Protein AF-A0A4D7Z7S6-F1 (afdb_monomer_lite)

Foldseek 3Di:
DADEPPWDWDWFFDVLQVGAIWTKTKDKDWADPDDDPDDPDGTDIDIDMDTHGPPVCPCSPDDDDDDPDHHYDDDD

pLDDT: mean 94.8, std 5.69, range [56.34, 98.5]

Radius of gyration: 14.93 Å; chains: 1; bounding box: 37×18×37 Å

Organism: Agrobacterium tumefaciens (NCBI:txid358)

InterPro domains:
  IPR049049 Non-reducing end beta-L-arabinofuranosidase-like, GH127 C-terminal domain [PF20737] (34-71)

Structure (mmCIF, N/CA/C/O backbone):
data_AF-A0A4D7Z7S6-F1
#
_entry.id   AF-A0A4D7Z7S6-F1
#
loop_
_atom_site.group_PDB
_atom_site.id
_atom_site.type_symbol
_atom_site.label_atom_id
_atom_site.label_alt_id
_atom_site.label_comp_id
_atom_site.label_asym_id
_atom_site.label_entity_id
_atom_site.label_seq_id
_atom_site.pdbx_PDB_ins_code
_atom_site.Cartn_x
_atom_site.Cartn_y
_atom_site.Cartn_z
_atom_site.occupancy
_atom_site.B_iso_or_equiv
_atom_site.auth_seq_id
_atom_site.auth_comp_id
_atom_site.auth_asym_id
_atom_site.auth_atom_id
_atom_site.pdbx_PDB_model_num
ATOM 1 N N . MET A 1 1 ? -6.947 -1.102 2.978 1.00 92.12 1 MET A N 1
ATOM 2 C CA . MET A 1 1 ? -5.871 -1.764 3.753 1.00 92.12 1 MET A CA 1
ATOM 3 C C . MET A 1 1 ? -5.328 -0.801 4.793 1.00 92.12 1 MET A C 1
ATOM 5 O O . MET A 1 1 ? -5.476 0.405 4.612 1.00 92.12 1 MET A O 1
ATOM 9 N N . VAL A 1 2 ? -4.720 -1.325 5.854 1.00 95.81 2 VAL A N 1
ATOM 10 C CA . VAL A 1 2 ? -3.954 -0.559 6.846 1.00 95.81 2 VAL A CA 1
ATOM 11 C C . VAL A 1 2 ? -2.550 -1.151 6.995 1.00 95.81 2 VAL A C 1
ATOM 13 O O . VAL A 1 2 ? -2.367 -2.362 6.835 1.00 95.81 2 VAL A O 1
ATOM 16 N N . LEU A 1 3 ? -1.567 -0.294 7.269 1.00 96.12 3 LEU A N 1
ATOM 17 C CA . LEU A 1 3 ? -0.165 -0.659 7.479 1.00 96.12 3 LEU A CA 1
ATOM 18 C C . LEU A 1 3 ? 0.279 -0.334 8.900 1.00 96.12 3 LEU A C 1
ATOM 20 O O . LEU A 1 3 ? 0.009 0.758 9.403 1.00 96.12 3 LEU A O 1
ATOM 24 N N . ARG A 1 4 ? 1.009 -1.261 9.526 1.00 94.44 4 ARG A N 1
ATOM 25 C CA . ARG A 1 4 ? 1.590 -1.027 10.849 1.00 94.44 4 ARG A CA 1
ATOM 26 C C . ARG A 1 4 ? 2.784 -0.083 10.764 1.00 94.44 4 ARG A C 1
ATOM 28 O O . ARG A 1 4 ? 3.556 -0.174 9.802 1.00 94.44 4 ARG A O 1
ATOM 35 N N . PRO A 1 5 ? 2.991 0.772 11.778 1.00 93.62 5 PRO A N 1
ATOM 36 C CA . PRO A 1 5 ? 4.269 1.450 11.952 1.00 93.62 5 PRO A CA 1
ATOM 37 C C . PRO A 1 5 ? 5.401 0.422 11.987 1.00 93.62 5 PRO A C 1
ATOM 39 O O . PRO A 1 5 ? 5.218 -0.665 12.531 1.00 93.62 5 PRO A O 1
ATOM 42 N N . ASN A 1 6 ? 6.562 0.773 11.432 1.00 93.19 6 ASN A N 1
ATOM 43 C CA . ASN A 1 6 ? 7.755 -0.082 11.441 1.00 93.19 6 ASN A CA 1
ATOM 44 C C . ASN A 1 6 ? 7.525 -1.484 10.841 1.00 93.19 6 ASN A C 1
ATOM 46 O O . ASN A 1 6 ? 8.154 -2.446 11.268 1.00 93.19 6 ASN A O 1
ATOM 50 N N . SER A 1 7 ? 6.604 -1.613 9.879 1.00 94.88 7 SER A N 1
ATOM 51 C CA . SER A 1 7 ? 6.465 -2.857 9.115 1.00 94.88 7 SER A CA 1
ATOM 52 C C . SER A 1 7 ? 7.750 -3.135 8.339 1.00 94.88 7 SER A C 1
ATOM 54 O O . SER A 1 7 ? 8.323 -2.218 7.751 1.00 94.88 7 SER A O 1
ATOM 56 N N . ASP A 1 8 ? 8.167 -4.397 8.293 1.00 97.25 8 ASP A N 1
ATOM 57 C CA . ASP A 1 8 ? 9.296 -4.807 7.464 1.00 97.25 8 ASP A CA 1
ATOM 58 C C . ASP A 1 8 ? 8.921 -4.763 5.981 1.00 97.25 8 ASP A C 1
ATOM 60 O O . ASP A 1 8 ? 7.811 -5.137 5.581 1.00 97.25 8 ASP A O 1
ATOM 64 N N . PHE A 1 9 ? 9.873 -4.335 5.155 1.00 97.75 9 PHE A N 1
ATOM 65 C CA . PHE A 1 9 ? 9.743 -4.311 3.704 1.00 97.75 9 PHE A CA 1
ATOM 66 C C . PHE A 1 9 ? 10.859 -5.125 3.069 1.00 97.75 9 PHE A C 1
ATOM 68 O O . PHE A 1 9 ? 12.009 -5.085 3.504 1.00 97.75 9 PHE A O 1
ATOM 75 N N . ARG A 1 10 ? 10.516 -5.815 1.985 1.00 98.38 10 ARG A N 1
ATOM 76 C CA . ARG A 1 10 ? 11.482 -6.415 1.064 1.00 98.38 10 ARG A CA 1
ATOM 77 C C . ARG A 1 10 ? 11.298 -5.831 -0.330 1.00 98.38 10 ARG A C 1
ATOM 79 O O . ARG A 1 10 ? 10.205 -5.382 -0.673 1.00 98.38 10 ARG A O 1
ATOM 86 N N . CYS A 1 11 ? 12.355 -5.864 -1.127 1.00 98.25 11 CYS A N 1
ATOM 87 C CA . CYS A 1 11 ? 12.297 -5.465 -2.527 1.00 98.25 11 CYS A CA 1
ATOM 88 C C . CYS A 1 11 ? 12.142 -6.694 -3.425 1.00 98.25 11 CYS A C 1
ATOM 90 O O . CYS A 1 11 ? 12.853 -7.681 -3.245 1.00 98.25 11 CYS A O 1
ATOM 92 N N . GLU A 1 12 ? 11.263 -6.607 -4.419 1.00 98.50 12 GLU A N 1
ATOM 93 C CA . GLU A 1 12 ? 11.100 -7.626 -5.461 1.00 98.50 12 GLU A CA 1
ATOM 94 C C . GLU A 1 12 ? 11.023 -6.980 -6.843 1.00 98.50 12 GLU A C 1
ATOM 96 O O . GLU A 1 12 ? 10.367 -5.954 -7.007 1.00 98.50 12 GLU A O 1
ATOM 101 N N . ALA A 1 13 ? 11.640 -7.587 -7.856 1.00 98.06 13 ALA A N 1
ATOM 102 C CA . ALA A 1 13 ? 11.539 -7.098 -9.228 1.00 98.06 13 ALA A CA 1
ATOM 103 C C . ALA A 1 13 ? 10.118 -7.288 -9.792 1.00 98.06 13 ALA A C 1
ATOM 105 O O . ALA A 1 13 ? 9.455 -8.303 -9.556 1.00 98.06 13 ALA A O 1
ATOM 106 N N . VAL A 1 14 ? 9.622 -6.306 -10.547 1.00 97.12 14 VAL A N 1
ATOM 107 C CA . VAL A 1 14 ? 8.369 -6.413 -11.304 1.00 97.12 14 VAL A CA 1
ATOM 108 C C . VAL A 1 14 ? 8.680 -6.527 -12.791 1.00 97.12 14 VAL A C 1
ATOM 110 O O . VAL A 1 14 ? 8.813 -5.520 -13.480 1.00 97.12 14 VAL A O 1
ATOM 113 N N . GLU A 1 15 ? 8.735 -7.753 -13.307 1.00 95.94 15 GLU A N 1
ATOM 114 C CA . GLU A 1 15 ? 9.076 -8.007 -14.718 1.00 95.94 15 GLU A CA 1
ATOM 115 C C . GLU A 1 15 ? 8.147 -7.285 -15.701 1.00 95.94 15 GLU A C 1
ATOM 117 O O . GLU A 1 15 ? 8.602 -6.665 -16.658 1.00 95.94 15 GLU A O 1
ATOM 122 N N . ALA A 1 16 ? 6.844 -7.244 -15.405 1.00 94.19 16 ALA A N 1
ATOM 123 C CA . ALA A 1 16 ? 5.859 -6.518 -16.213 1.00 94.19 16 ALA A CA 1
ATOM 124 C C . ALA A 1 16 ? 6.093 -4.992 -16.279 1.00 94.19 16 ALA A C 1
ATOM 126 O O . ALA A 1 16 ? 5.442 -4.309 -17.060 1.00 94.19 16 ALA A O 1
ATOM 127 N N . LEU A 1 17 ? 6.991 -4.449 -15.452 1.00 95.44 17 LEU A N 1
ATOM 128 C CA . LEU A 1 17 ? 7.376 -3.036 -15.412 1.00 95.44 17 LEU A CA 1
ATOM 129 C C . LEU A 1 17 ? 8.873 -2.859 -15.696 1.00 95.44 17 LEU A C 1
ATOM 131 O O . LEU A 1 17 ? 9.503 -1.958 -15.147 1.00 95.44 17 LEU A O 1
ATOM 135 N N . GLY A 1 18 ? 9.460 -3.744 -16.505 1.00 95.69 18 GLY A N 1
ATOM 136 C CA . GLY A 1 18 ? 10.873 -3.662 -16.879 1.00 95.69 18 GLY A CA 1
ATOM 137 C C . GLY A 1 18 ? 11.830 -3.933 -15.716 1.00 95.69 18 GLY A C 1
ATOM 138 O O . GLY A 1 18 ? 12.907 -3.348 -15.664 1.00 95.69 18 GLY A O 1
ATOM 139 N N . GLY A 1 19 ? 11.422 -4.768 -14.755 1.00 96.88 19 GLY A N 1
ATOM 140 C CA . GLY A 1 19 ? 12.253 -5.155 -13.612 1.00 96.88 19 GLY A CA 1
ATOM 141 C C . GLY A 1 19 ? 12.350 -4.097 -12.509 1.00 96.88 19 GLY A C 1
ATOM 142 O O . GLY A 1 19 ? 13.154 -4.246 -11.590 1.00 96.88 19 GLY A O 1
ATOM 143 N N . LEU A 1 20 ? 11.534 -3.035 -12.559 1.00 97.25 20 LEU A N 1
ATOM 144 C CA . LEU A 1 20 ? 11.500 -2.016 -11.506 1.00 97.25 20 LEU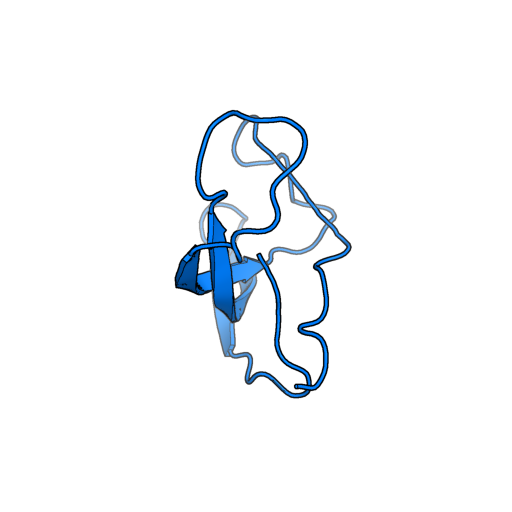 A CA 1
ATOM 145 C C . LEU A 1 20 ? 11.164 -2.631 -10.135 1.00 97.25 20 LEU A C 1
ATOM 147 O O . LEU A 1 20 ? 10.366 -3.570 -10.064 1.00 97.25 20 LEU A O 1
ATOM 151 N N . PRO A 1 21 ? 11.736 -2.104 -9.036 1.00 97.88 21 PRO A N 1
ATOM 152 C CA . PRO A 1 21 ? 11.524 -2.665 -7.712 1.00 97.88 21 PRO A CA 1
ATOM 153 C C . PRO A 1 21 ? 10.114 -2.358 -7.204 1.00 97.88 21 PRO A C 1
ATOM 155 O O . PRO A 1 21 ? 9.662 -1.214 -7.231 1.00 97.88 21 PRO A O 1
ATOM 158 N N . ALA A 1 22 ? 9.447 -3.375 -6.673 1.00 98.31 22 ALA A N 1
ATOM 159 C CA . ALA A 1 22 ? 8.316 -3.224 -5.778 1.00 98.31 22 ALA A CA 1
ATOM 160 C C . ALA A 1 22 ? 8.771 -3.333 -4.323 1.00 98.31 22 ALA A C 1
ATOM 162 O O . ALA A 1 22 ? 9.608 -4.171 -3.988 1.00 98.31 22 ALA A O 1
ATOM 163 N N . LEU A 1 23 ? 8.159 -2.528 -3.458 1.00 98.31 23 LEU A N 1
ATOM 164 C CA . LEU A 1 23 ? 8.221 -2.713 -2.014 1.00 98.31 23 LEU A CA 1
ATOM 165 C C . LEU A 1 23 ? 7.105 -3.664 -1.595 1.00 98.31 23 LEU A C 1
ATOM 167 O O . LEU A 1 23 ? 5.930 -3.414 -1.881 1.00 98.31 23 LEU A O 1
ATOM 171 N N . VAL A 1 24 ? 7.474 -4.743 -0.913 1.00 98.44 24 VAL A N 1
ATOM 172 C CA . VAL A 1 24 ? 6.547 -5.791 -0.492 1.00 98.44 24 VAL A CA 1
ATOM 173 C C . VAL A 1 24 ? 6.524 -5.900 1.023 1.00 98.44 24 VAL A C 1
ATOM 175 O O . VAL A 1 24 ? 7.573 -5.996 1.661 1.00 98.44 24 VAL A O 1
ATOM 178 N N . THR A 1 25 ? 5.328 -5.876 1.605 1.00 98.06 25 THR A N 1
ATOM 179 C CA . THR A 1 25 ? 5.126 -5.937 3.058 1.00 98.06 25 THR A CA 1
ATOM 180 C C . THR A 1 25 ? 3.815 -6.631 3.423 1.00 98.06 25 THR A C 1
ATOM 182 O O . THR A 1 25 ? 2.920 -6.789 2.592 1.00 98.06 25 THR A O 1
ATOM 185 N N . THR A 1 26 ? 3.678 -7.026 4.688 1.00 97.69 26 THR A N 1
ATOM 186 C CA . THR A 1 26 ? 2.413 -7.536 5.230 1.00 97.69 26 THR A CA 1
ATOM 187 C C . THR A 1 26 ? 1.565 -6.379 5.752 1.00 97.69 26 THR A C 1
ATOM 189 O O . THR A 1 26 ? 1.911 -5.745 6.745 1.00 97.69 26 THR A O 1
ATOM 192 N N . GLY A 1 27 ? 0.416 -6.142 5.124 1.00 96.38 27 GLY A N 1
ATOM 193 C CA . GLY A 1 27 ? -0.626 -5.246 5.620 1.00 96.38 27 GLY A CA 1
ATOM 194 C C . GLY A 1 27 ? -1.826 -6.001 6.190 1.00 96.38 27 GLY A C 1
ATOM 195 O O . GLY A 1 27 ? -1.869 -7.234 6.233 1.00 96.38 27 GLY A O 1
ATOM 196 N N . ILE A 1 28 ? -2.835 -5.241 6.611 1.00 97.06 28 ILE A N 1
ATOM 197 C CA . ILE A 1 28 ? -4.139 -5.771 7.012 1.00 97.06 28 ILE A CA 1
ATOM 198 C C . ILE A 1 28 ? -5.200 -5.276 6.028 1.00 97.06 28 ILE A C 1
ATOM 200 O O . ILE A 1 28 ? -5.349 -4.073 5.782 1.00 97.06 28 ILE A O 1
ATOM 204 N N . ARG A 1 29 ? -5.950 -6.206 5.443 1.00 96.88 29 ARG A N 1
ATOM 205 C CA . ARG A 1 29 ? -7.166 -5.909 4.689 1.00 96.88 29 ARG A CA 1
ATOM 206 C C . ARG A 1 29 ? -8.335 -5.843 5.664 1.00 96.88 29 ARG A C 1
ATOM 208 O O . ARG A 1 29 ? -8.474 -6.692 6.538 1.00 96.88 29 ARG A O 1
ATOM 215 N N . GLU A 1 30 ? -9.158 -4.815 5.497 1.00 95.75 30 GLU A N 1
ATOM 216 C CA . GLU A 1 30 ? -10.367 -4.610 6.287 1.00 95.75 30 GLU A CA 1
ATOM 217 C C . GLU A 1 30 ? -11.570 -4.709 5.357 1.00 95.75 30 GLU A C 1
ATOM 219 O O . GLU A 1 30 ? -11.568 -4.089 4.294 1.00 95.75 30 GLU A O 1
ATOM 224 N N . THR A 1 31 ? -12.558 -5.516 5.737 1.00 95.12 31 THR A N 1
ATOM 225 C CA . THR A 1 31 ? -13.825 -5.679 5.010 1.00 95.12 31 THR A CA 1
ATOM 226 C C . THR A 1 31 ? -14.968 -5.230 5.914 1.00 95.12 31 THR A C 1
ATOM 228 O O . THR A 1 31 ? -14.974 -5.574 7.099 1.00 95.12 31 THR A O 1
ATOM 231 N N . GLY A 1 32 ? -15.909 -4.455 5.370 1.00 92.44 32 GLY A N 1
ATOM 232 C CA . GLY A 1 32 ? -17.108 -4.031 6.096 1.00 92.44 32 GLY A CA 1
ATOM 233 C C . GLY A 1 32 ? -17.939 -5.221 6.583 1.00 92.44 32 GLY A C 1
ATOM 234 O O . GLY A 1 32 ? -17.870 -6.310 6.014 1.00 92.44 32 GLY A O 1
ATOM 235 N N . ALA A 1 33 ? -18.706 -5.012 7.653 1.00 85.88 33 ALA A N 1
ATOM 236 C CA . ALA A 1 33 ? -19.558 -6.043 8.250 1.00 85.88 33 ALA A CA 1
ATOM 237 C C . ALA A 1 33 ? -20.886 -6.271 7.492 1.00 85.88 33 ALA A C 1
ATOM 239 O O . ALA A 1 33 ? -21.603 -7.216 7.807 1.00 85.88 33 ALA A O 1
ATOM 240 N N . GLY A 1 34 ? -21.211 -5.425 6.510 1.00 87.88 34 GLY A N 1
ATOM 241 C CA . GLY A 1 34 ? -22.452 -5.458 5.734 1.00 87.88 34 GLY A CA 1
ATOM 242 C C . GLY A 1 34 ? -22.496 -4.328 4.699 1.00 87.88 34 GLY A C 1
ATOM 243 O O . GLY A 1 34 ? -21.460 -3.732 4.400 1.00 87.88 34 GLY A O 1
ATOM 244 N N . GLU A 1 35 ? -23.687 -4.038 4.173 1.00 92.25 35 GLU A N 1
ATOM 245 C CA . GLU A 1 35 ? -23.916 -3.018 3.130 1.00 92.25 35 GLU A CA 1
ATOM 246 C C . GLU A 1 35 ? -24.376 -1.656 3.681 1.00 92.25 35 GLU A C 1
ATOM 248 O O . GLU A 1 35 ? -24.471 -0.683 2.933 1.00 92.25 35 GLU A O 1
ATOM 253 N N . ASP A 1 36 ? -24.643 -1.566 4.987 1.00 94.94 36 ASP A N 1
ATOM 254 C CA . ASP A 1 36 ? -25.099 -0.331 5.623 1.00 94.94 36 ASP A CA 1
ATOM 255 C C . ASP A 1 36 ? -24.037 0.775 5.555 1.00 94.94 36 ASP A C 1
ATOM 257 O O . ASP A 1 36 ? -22.848 0.547 5.790 1.00 94.94 36 ASP A O 1
ATOM 261 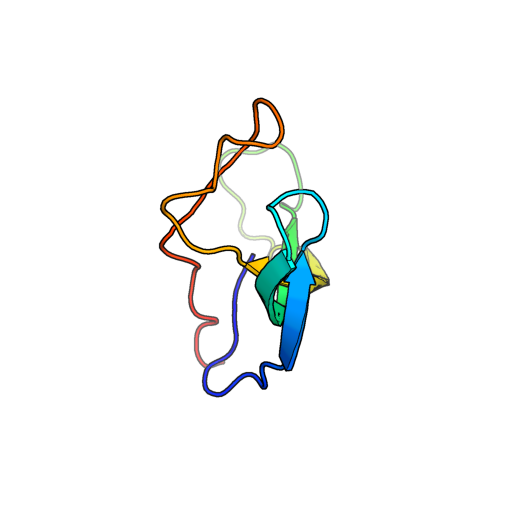N N . LEU A 1 37 ? -24.485 2.014 5.319 1.00 94.25 37 LEU A N 1
ATOM 262 C CA . LEU A 1 37 ? -23.602 3.186 5.289 1.00 94.25 37 LEU A CA 1
ATOM 263 C C . LEU A 1 37 ? -22.927 3.449 6.648 1.00 94.25 37 LEU A C 1
ATOM 265 O O . LEU A 1 37 ? -21.799 3.940 6.695 1.00 94.25 37 LEU A O 1
ATOM 269 N N . TYR A 1 38 ? -23.611 3.123 7.750 1.00 95.12 38 TYR A N 1
ATOM 270 C CA . TYR A 1 38 ? -23.117 3.292 9.116 1.00 95.12 38 TYR A CA 1
ATOM 271 C C . TYR A 1 38 ? -23.332 2.014 9.926 1.00 95.12 38 TYR A C 1
ATOM 273 O O . TYR A 1 38 ? -24.407 1.425 9.891 1.00 95.12 38 TYR A O 1
ATOM 281 N N . THR A 1 39 ? -22.329 1.618 10.710 1.00 94.81 39 THR A N 1
ATOM 282 C CA . THR A 1 39 ? -22.419 0.466 11.613 1.00 94.81 39 THR A CA 1
ATOM 283 C C . THR A 1 39 ? -21.539 0.661 12.846 1.00 94.81 39 THR A C 1
ATOM 285 O O . THR A 1 39 ? -20.501 1.319 12.782 1.00 94.81 39 THR A O 1
ATOM 288 N N . ALA A 1 40 ? -21.956 0.080 13.974 1.00 95.12 40 ALA A N 1
ATOM 289 C CA . ALA A 1 40 ? -21.143 -0.026 15.188 1.00 95.12 40 ALA A CA 1
ATOM 290 C C . ALA A 1 40 ? -20.265 -1.293 15.200 1.00 95.12 40 ALA A C 1
ATOM 292 O O . ALA A 1 40 ? -19.411 -1.455 16.072 1.00 95.12 40 ALA A O 1
ATOM 293 N N . THR A 1 41 ? -20.473 -2.212 14.253 1.00 95.56 41 THR A N 1
ATOM 294 C CA . THR A 1 41 ? -19.698 -3.448 14.147 1.00 95.56 41 THR A CA 1
ATOM 295 C C . THR A 1 41 ? -18.323 -3.156 13.553 1.00 95.56 41 THR A C 1
ATOM 297 O O . THR A 1 41 ? -18.207 -2.591 12.467 1.00 95.56 41 THR A O 1
ATOM 300 N N . ALA A 1 42 ? -17.267 -3.570 14.255 1.00 93.19 42 ALA A N 1
ATOM 301 C CA . ALA A 1 42 ? -15.898 -3.438 13.767 1.00 93.19 42 ALA A CA 1
ATOM 302 C C . ALA A 1 42 ? -15.688 -4.222 12.451 1.00 93.19 42 ALA A C 1
ATOM 304 O O . ALA A 1 42 ? -16.294 -5.281 12.261 1.00 93.19 42 ALA A O 1
ATOM 305 N N . PRO A 1 43 ? -14.814 -3.750 11.542 1.00 94.38 43 PRO A N 1
ATOM 306 C CA . PRO A 1 43 ? -14.554 -4.447 10.288 1.00 94.38 43 PRO A CA 1
ATOM 307 C C . PRO A 1 43 ? -13.846 -5.786 10.520 1.00 94.38 43 PRO A C 1
ATOM 309 O O . PRO A 1 43 ? -13.046 -5.944 11.447 1.00 94.38 43 PRO A O 1
ATOM 312 N N . ARG A 1 44 ? -14.065 -6.742 9.613 1.00 95.19 44 ARG A N 1
ATOM 313 C CA . ARG A 1 44 ? -13.289 -7.988 9.573 1.00 95.19 44 ARG A CA 1
ATOM 314 C C . ARG A 1 44 ? -11.864 -7.673 9.128 1.00 95.19 44 ARG A C 1
ATOM 316 O O . ARG A 1 44 ? -11.681 -6.987 8.123 1.00 95.19 44 ARG A O 1
ATOM 323 N N . ARG A 1 45 ? -10.868 -8.199 9.844 1.00 95.62 45 A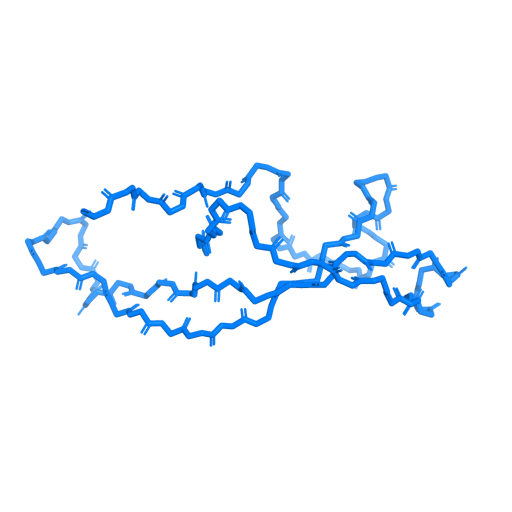RG A N 1
ATOM 324 C CA . ARG A 1 45 ? -9.440 -7.937 9.605 1.00 95.62 45 ARG A CA 1
ATOM 325 C C . ARG A 1 45 ? -8.726 -9.217 9.183 1.00 95.62 45 ARG A C 1
ATOM 327 O O . ARG A 1 45 ? -8.847 -10.236 9.857 1.00 95.62 45 ARG A O 1
ATOM 334 N N . GLU A 1 46 ? -7.960 -9.163 8.101 1.00 97.12 46 GLU A N 1
ATOM 335 C CA . GLU A 1 46 ? -7.158 -10.293 7.616 1.00 97.12 46 GLU A CA 1
ATOM 336 C C . GLU A 1 46 ? -5.778 -9.837 7.135 1.00 97.12 46 GLU A C 1
ATOM 338 O O . GLU A 1 46 ? -5.631 -8.749 6.575 1.00 97.12 46 GLU A O 1
ATOM 343 N N . LYS A 1 47 ? -4.745 -10.656 7.369 1.00 97.00 47 LYS A N 1
ATOM 344 C CA . LYS A 1 47 ? -3.406 -10.381 6.833 1.00 97.00 47 LYS A CA 1
ATOM 345 C C . LYS A 1 47 ? -3.443 -10.490 5.314 1.00 97.00 47 LYS A C 1
ATOM 347 O O . LYS A 1 47 ? -4.002 -11.441 4.776 1.00 97.00 47 LYS A O 1
ATOM 352 N N . ALA A 1 48 ? -2.814 -9.541 4.639 1.00 97.31 48 ALA A N 1
ATOM 353 C CA . ALA A 1 48 ? -2.685 -9.547 3.192 1.00 97.31 48 ALA A CA 1
ATOM 354 C C . ALA A 1 48 ? -1.376 -8.876 2.781 1.00 97.31 48 ALA A C 1
ATOM 356 O O . ALA A 1 48 ? -0.908 -7.945 3.436 1.00 97.31 48 ALA A O 1
ATOM 357 N N . GLU A 1 49 ? -0.789 -9.344 1.689 1.00 97.56 49 GLU A N 1
ATOM 358 C CA . GLU A 1 49 ? 0.426 -8.748 1.150 1.00 97.56 49 GLU A CA 1
ATOM 359 C C . GLU A 1 49 ? 0.106 -7.459 0.380 1.00 97.56 49 GLU A C 1
ATOM 361 O O . GLU A 1 49 ? -0.869 -7.393 -0.373 1.00 97.56 49 GLU A O 1
ATOM 366 N N . ILE A 1 50 ? 0.927 -6.428 0.581 1.00 97.25 50 ILE A N 1
ATOM 367 C CA . ILE A 1 50 ? 0.930 -5.199 -0.214 1.00 97.25 50 ILE A CA 1
ATOM 368 C C . ILE A 1 50 ? 2.172 -5.210 -1.085 1.00 97.25 50 ILE A C 1
ATOM 370 O O . ILE A 1 50 ? 3.277 -5.354 -0.568 1.00 97.25 50 ILE A O 1
ATOM 374 N N . ARG A 1 51 ? 1.980 -4.990 -2.387 1.00 97.56 51 ARG A N 1
ATOM 375 C CA . ARG A 1 51 ? 3.046 -4.849 -3.379 1.00 97.56 51 ARG A CA 1
ATOM 376 C C . ARG A 1 51 ? 2.966 -3.463 -4.015 1.00 97.56 51 ARG A C 1
ATOM 378 O O . ARG A 1 51 ? 2.174 -3.239 -4.928 1.00 97.56 51 ARG A O 1
ATOM 385 N N . ALA A 1 52 ? 3.747 -2.524 -3.491 1.00 97.88 52 ALA A N 1
ATOM 386 C CA . ALA A 1 52 ? 3.772 -1.136 -3.941 1.00 97.88 52 ALA A CA 1
ATOM 387 C C . ALA A 1 52 ? 4.814 -0.946 -5.050 1.00 97.88 52 ALA A C 1
ATOM 389 O O . ALA A 1 52 ? 5.964 -1.345 -4.894 1.00 97.88 52 ALA A O 1
ATOM 390 N N . VAL A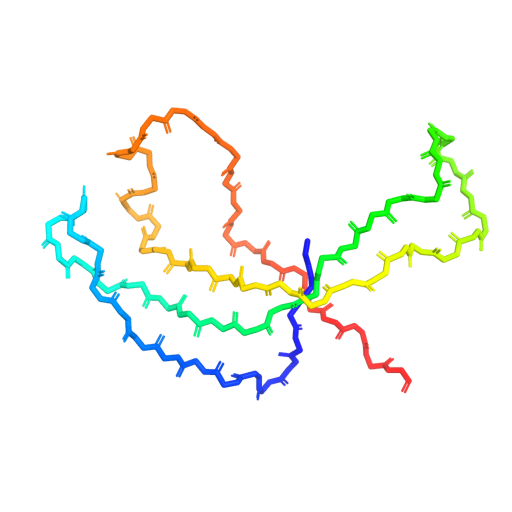 1 53 ? 4.417 -0.318 -6.155 1.00 97.75 53 VAL A N 1
ATOM 391 C CA . VAL A 1 53 ? 5.298 0.021 -7.287 1.00 97.75 53 VAL A CA 1
ATOM 392 C C . VAL A 1 53 ? 5.614 1.522 -7.282 1.00 97.75 53 VAL A C 1
ATOM 394 O O . VAL A 1 53 ? 4.857 2.288 -6.677 1.00 97.75 53 VAL A O 1
ATOM 397 N N . PRO A 1 54 ? 6.680 1.983 -7.962 1.00 97.75 54 PRO A N 1
ATOM 398 C CA . PRO A 1 54 ? 6.941 3.408 -8.110 1.00 97.75 54 PRO A CA 1
ATOM 399 C C . PRO A 1 54 ? 5.742 4.125 -8.741 1.00 97.75 54 PRO A C 1
ATOM 401 O O . PRO A 1 54 ? 5.162 3.655 -9.720 1.00 97.75 54 PRO A O 1
ATOM 404 N N . TYR A 1 55 ? 5.374 5.283 -8.192 1.00 97.56 55 TYR A N 1
ATOM 405 C CA . TYR A 1 55 ? 4.167 6.004 -8.610 1.00 97.56 55 TYR A CA 1
ATOM 406 C C . TYR A 1 55 ? 4.137 6.295 -10.118 1.00 97.56 55 TYR A C 1
ATOM 408 O O . TYR A 1 55 ? 3.114 6.107 -10.768 1.00 97.56 55 TYR A O 1
ATOM 416 N N . HIS A 1 56 ? 5.275 6.677 -10.700 1.00 96.00 56 HIS A N 1
ATOM 417 C CA . HIS A 1 56 ? 5.367 7.040 -12.115 1.00 96.00 56 HIS A CA 1
ATOM 418 C C . HIS A 1 56 ? 5.086 5.882 -13.097 1.00 96.00 56 HIS A C 1
ATOM 420 O O . HIS A 1 56 ? 4.998 6.133 -14.296 1.00 96.00 56 HIS A O 1
ATOM 426 N N . VAL A 1 57 ? 4.939 4.634 -12.622 1.00 96.12 57 VAL A N 1
ATOM 427 C CA . VAL A 1 57 ? 4.631 3.457 -13.461 1.00 96.12 57 VAL A CA 1
ATOM 428 C C . VAL A 1 57 ? 3.280 2.796 -13.162 1.00 96.12 57 VAL A C 1
ATOM 430 O O . VAL A 1 57 ? 3.027 1.687 -13.638 1.00 96.12 57 VAL A O 1
ATOM 433 N N . TRP A 1 58 ? 2.400 3.424 -12.376 1.00 93.75 58 TRP A N 1
ATOM 434 C CA . TRP A 1 58 ? 1.190 2.763 -11.865 1.00 93.75 58 TRP A CA 1
ATOM 435 C C . TRP A 1 58 ? 0.257 2.216 -12.968 1.00 93.75 58 TRP A C 1
ATOM 437 O O . TRP A 1 58 ? -0.066 1.030 -12.919 1.00 93.75 58 TRP A O 1
ATOM 447 N N . ASP A 1 59 ? -0.074 3.020 -13.986 1.00 95.12 59 ASP A N 1
ATOM 448 C CA . ASP A 1 59 ? -1.057 2.705 -15.047 1.00 95.12 59 ASP A CA 1
ATOM 449 C C . ASP A 1 59 ? -0.444 2.028 -16.290 1.00 95.12 59 ASP A C 1
ATOM 451 O O . ASP A 1 59 ? -0.906 2.172 -17.415 1.00 95.12 59 ASP A O 1
ATOM 455 N N . ASN A 1 60 ? 0.647 1.280 -16.105 1.00 95.75 60 ASN A N 1
ATOM 456 C CA . ASN A 1 60 ? 1.301 0.532 -17.190 1.00 95.75 60 ASN A CA 1
ATOM 457 C C . ASN A 1 60 ? 0.901 -0.958 -17.205 1.00 95.75 60 ASN A C 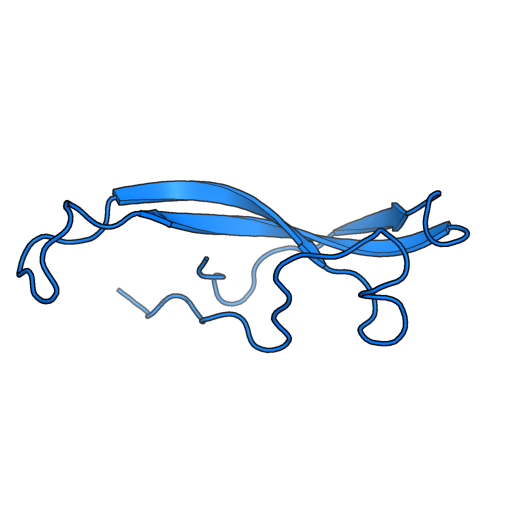1
ATOM 459 O O . ASN A 1 60 ? 1.573 -1.773 -17.829 1.00 95.75 60 ASN A O 1
ATOM 463 N N . ARG A 1 61 ? -0.165 -1.343 -16.480 1.00 93.50 61 ARG A N 1
ATOM 464 C CA . ARG A 1 61 ? -0.648 -2.739 -16.357 1.00 93.50 61 ARG A CA 1
ATOM 465 C C . ARG A 1 61 ? -2.143 -2.911 -16.672 1.00 93.50 61 ARG A C 1
ATOM 467 O O . ARG A 1 61 ? -2.683 -3.988 -16.442 1.00 93.50 61 ARG A O 1
ATOM 474 N N . GLY A 1 62 ? -2.791 -1.871 -17.199 1.00 92.12 62 GLY A N 1
ATOM 475 C CA . GLY A 1 62 ? -4.241 -1.803 -17.389 1.00 92.12 62 GLY A CA 1
ATOM 476 C C . GLY A 1 62 ? -4.960 -1.118 -16.224 1.00 92.12 62 GLY A C 1
ATOM 477 O O . GLY A 1 62 ? -4.389 -0.936 -15.149 1.00 92.12 62 GLY A O 1
ATOM 478 N N . GLY A 1 63 ? -6.220 -0.742 -16.460 1.00 93.69 63 GLY A N 1
ATOM 479 C CA . GLY A 1 63 ? -7.008 0.044 -15.513 1.00 93.69 63 GLY A CA 1
ATOM 480 C C . GLY A 1 63 ? -7.302 -0.691 -14.203 1.00 93.69 63 GLY A C 1
ATOM 481 O O . GLY A 1 63 ? -7.580 -1.891 -14.191 1.00 93.69 63 GLY A O 1
ATOM 482 N N . GLY A 1 64 ? -7.275 0.051 -13.096 1.00 95.12 64 GLY A N 1
ATOM 483 C CA . GLY A 1 64 ? -7.551 -0.457 -11.756 1.00 95.12 64 GLY A CA 1
ATOM 484 C C . GLY A 1 64 ? -7.439 0.630 -10.688 1.00 95.12 64 GLY A C 1
ATOM 485 O O . GLY A 1 64 ? -7.098 1.777 -10.975 1.00 95.12 64 GLY A O 1
ATOM 486 N N . GLU A 1 65 ? -7.739 0.265 -9.445 1.00 96.19 65 GLU A N 1
ATOM 487 C CA . GLU A 1 65 ? -7.628 1.168 -8.297 1.00 96.19 65 GLU A CA 1
ATOM 488 C C . GLU A 1 65 ? -6.159 1.500 -7.979 1.00 96.19 65 GLU A C 1
ATOM 490 O O . GLU A 1 65 ? -5.267 0.659 -8.118 1.00 96.19 65 GLU A O 1
ATOM 495 N N . MET A 1 66 ? -5.901 2.722 -7.502 1.00 96.88 66 MET A N 1
ATOM 496 C CA . MET A 1 66 ? -4.567 3.161 -7.091 1.00 96.88 66 MET A CA 1
ATOM 497 C C . MET A 1 66 ? -4.648 4.117 -5.902 1.00 96.88 66 MET A C 1
ATOM 499 O O . MET A 1 66 ? -5.517 4.985 -5.836 1.00 96.88 66 MET A O 1
ATOM 503 N N . LEU A 1 67 ? -3.719 3.950 -4.961 1.00 97.50 67 LEU A N 1
ATOM 504 C CA . LEU A 1 67 ? -3.525 4.824 -3.810 1.00 97.50 67 LEU A CA 1
ATOM 505 C C . LEU A 1 67 ? -2.030 5.118 -3.650 1.00 97.50 67 LEU A C 1
ATOM 507 O O . LEU A 1 67 ? -1.205 4.217 -3.784 1.00 97.50 67 LEU A O 1
ATOM 511 N N . VAL A 1 68 ? -1.695 6.363 -3.302 1.00 97.19 68 VAL A N 1
ATOM 512 C CA . VAL A 1 68 ? -0.348 6.745 -2.830 1.00 97.19 68 VAL A CA 1
ATOM 513 C C . VAL A 1 68 ? -0.301 6.686 -1.306 1.00 97.19 68 VAL A C 1
ATOM 515 O O . VAL A 1 68 ? 0.582 6.071 -0.714 1.00 97.19 68 VAL A O 1
ATOM 518 N N . TRP A 1 69 ? -1.294 7.294 -0.661 1.00 97.25 69 TRP A N 1
ATOM 519 C CA . TRP A 1 69 ? -1.411 7.313 0.789 1.00 97.25 69 TRP A CA 1
ATOM 520 C C . TRP A 1 69 ? -2.194 6.095 1.271 1.00 97.25 69 TRP A C 1
ATOM 522 O O . TRP A 1 69 ? -3.373 5.930 0.958 1.00 97.25 69 TRP A O 1
ATOM 532 N N . ILE A 1 70 ? -1.530 5.244 2.050 1.00 96.19 70 ILE A N 1
ATOM 533 C CA . ILE A 1 70 ? -2.135 4.080 2.701 1.00 96.19 70 ILE A CA 1
ATOM 534 C C . ILE A 1 70 ? -2.384 4.431 4.166 1.00 96.19 70 ILE A C 1
ATOM 536 O O . ILE A 1 70 ? -1.552 5.061 4.818 1.00 96.19 70 ILE A O 1
ATOM 540 N N . ARG A 1 71 ? -3.538 4.018 4.698 1.00 96.81 71 ARG A N 1
ATOM 541 C CA . ARG A 1 71 ? -3.886 4.266 6.099 1.00 96.81 71 ARG A CA 1
ATOM 542 C C . ARG A 1 71 ? -2.872 3.607 7.037 1.00 96.81 71 ARG A C 1
ATOM 544 O O . ARG A 1 71 ? -2.574 2.420 6.900 1.00 96.81 71 ARG A O 1
ATOM 551 N N . LYS A 1 72 ? -2.414 4.365 8.028 1.00 95.81 72 LYS A N 1
ATOM 552 C CA . LYS A 1 72 ? -1.676 3.840 9.180 1.00 95.81 72 LYS A CA 1
ATOM 553 C C . LYS A 1 72 ? -2.647 3.075 10.088 1.00 95.81 72 LYS A C 1
ATOM 555 O O . LYS A 1 72 ? -3.765 3.538 10.308 1.00 95.81 72 LYS A O 1
ATOM 560 N N . GLU A 1 73 ? -2.241 1.917 10.599 1.00 92.94 73 GLU A N 1
ATOM 561 C CA . GLU A 1 73 ? -2.956 1.249 11.689 1.00 92.94 73 GLU A CA 1
ATOM 562 C C . GLU A 1 73 ? -2.883 2.136 12.937 1.00 92.94 73 GLU A C 1
ATOM 564 O O . GLU A 1 73 ? -1.799 2.583 13.319 1.00 92.94 73 GLU A O 1
ATOM 569 N N . ALA A 1 74 ? -4.044 2.446 13.515 1.00 84.19 74 ALA A N 1
ATOM 570 C CA . ALA A 1 74 ? -4.107 3.182 14.769 1.00 84.19 74 ALA A CA 1
ATOM 571 C C . ALA A 1 74 ? -3.482 2.337 15.884 1.00 84.19 74 ALA A C 1
ATOM 573 O O . ALA A 1 74 ? -3.653 1.117 15.904 1.00 84.19 74 ALA A O 1
ATOM 574 N N . ASP A 1 75 ? -2.766 2.995 16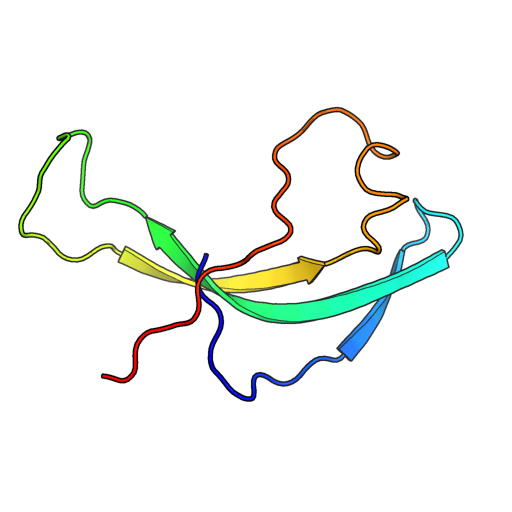.791 1.00 74.12 75 ASP A N 1
ATOM 575 C CA . ASP A 1 75 ? -2.273 2.350 18.002 1.00 74.12 75 ASP A CA 1
ATOM 576 C C . ASP A 1 75 ? -3.502 1.879 18.809 1.00 74.12 75 ASP A C 1
ATOM 578 O O . ASP A 1 75 ? -4.452 2.650 18.979 1.00 74.12 75 ASP A O 1
ATOM 582 N N . GLN A 1 76 ? -3.532 0.596 19.192 1.00 56.34 76 GLN A N 1
ATOM 583 C CA . GLN A 1 76 ? -4.594 0.027 20.034 1.00 56.34 76 GLN A CA 1
ATOM 584 C C . GLN A 1 76 ? -4.341 0.329 21.506 1.00 56.34 76 GLN A C 1
ATOM 586 O O . GLN A 1 76 ? -3.173 0.181 21.933 1.00 56.34 76 GLN A O 1
#

Sequence (76 aa):
MVLRPNSDFRCEAVEALGGLPALVTTGIRETGAGEDLYTATAPRREKAEIRAVPYHVWDNRGGGEMLVWIRKEADQ

Secondary structure (DSSP, 8-state):
-EE-TT---EEEEEGGGTTEEEEEEEEEEEE-SSS-SS-SSPPEEEEEEEEE--GGGTTSS-S----SSPEEPPP-